Protein AF-A0A7S1L7Z6-F1 (afdb_monomer_lite)

InterPro domains:
  IPR026906 BspA-type LRR region [PF13306] (2-102)
  IPR032675 Leucine-rich repeat domain superfamily [G3DSA:3.80.10.10] (1-103)

Sequence (103 aa):
ELETVVFPPGLAVLGGGVLSWCPALGAVDLGPCVYLRTIGDAAFSNCAELETVVFPPGLAVLGGGVLSWCPALGAVDLGPCVYLRTIGDAAFSNCAELETVVF

Organism: Neobodo designis (NCBI:txid312471)

Secondary structure (DSSP, 8-state):
--------TT--EEPTTTTTT-TT--EEE-TT-TT--EE-TTTTTT-TT--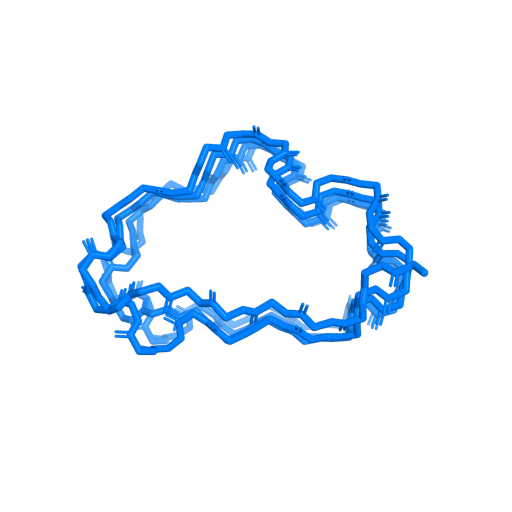EEE--TT--EEPTTTTTT-TT--EEE-TT-TT--EE-TTTTTT-TT--EEE-

Structure (mmCIF, N/CA/C/O backbone):
data_AF-A0A7S1L7Z6-F1
#
_entry.id   AF-A0A7S1L7Z6-F1
#
loop_
_atom_site.group_PDB
_atom_site.id
_atom_site.type_symbol
_atom_site.label_atom_id
_atom_site.label_alt_id
_atom_site.label_comp_id
_atom_site.label_asym_id
_atom_site.label_entity_id
_atom_site.label_seq_id
_atom_site.pdbx_PDB_ins_code
_atom_site.Cartn_x
_atom_site.Cartn_y
_atom_site.Cartn_z
_atom_site.occupancy
_atom_site.B_iso_or_equiv
_atom_site.auth_seq_id
_atom_site.auth_comp_id
_atom_site.auth_asym_id
_atom_site.auth_atom_id
_atom_site.pdbx_PDB_model_num
ATOM 1 N N . GLU A 1 1 ? -0.788 13.978 -16.071 1.00 76.69 1 GLU A N 1
ATOM 2 C CA . GLU A 1 1 ? -0.691 12.640 -15.451 1.00 76.69 1 GLU A CA 1
ATOM 3 C C . GLU A 1 1 ? -1.570 12.639 -14.202 1.00 76.69 1 GLU A C 1
ATOM 5 O O . GLU A 1 1 ? -2.046 13.711 -13.840 1.00 76.69 1 GLU A O 1
ATOM 10 N N . LEU A 1 2 ? -1.906 11.483 -13.622 1.00 91.19 2 LEU A N 1
ATOM 11 C CA . LEU A 1 2 ? -2.742 11.447 -12.416 1.00 91.19 2 LEU A CA 1
ATOM 12 C C . LEU A 1 2 ? -1.857 11.650 -11.183 1.00 91.19 2 LEU A C 1
ATOM 14 O O . LEU A 1 2 ? -1.052 10.781 -10.874 1.00 91.19 2 LEU A O 1
ATOM 18 N N . GLU A 1 3 ? -2.017 12.783 -10.503 1.00 92.81 3 GLU A N 1
ATOM 19 C CA . GLU A 1 3 ? -1.203 13.148 -9.330 1.00 92.81 3 GLU A CA 1
ATOM 20 C C . GLU A 1 3 ? -1.885 12.802 -8.003 1.00 92.81 3 GLU A C 1
ATOM 22 O O . GLU A 1 3 ? -1.226 12.480 -7.018 1.00 92.81 3 GLU A O 1
ATOM 27 N N . THR A 1 4 ? -3.218 12.877 -7.968 1.00 90.31 4 THR A N 1
ATOM 28 C CA . THR A 1 4 ? -4.024 12.631 -6.768 1.00 90.31 4 THR A CA 1
ATOM 29 C C . THR A 1 4 ? -5.298 11.873 -7.116 1.00 90.31 4 THR A C 1
ATOM 31 O O . THR A 1 4 ? -5.819 11.962 -8.230 1.00 90.31 4 THR A O 1
ATOM 34 N N . VAL A 1 5 ? -5.819 11.129 -6.144 1.00 94.19 5 VAL A N 1
ATOM 35 C CA . VAL A 1 5 ? -7.072 10.381 -6.255 1.00 94.19 5 VAL A CA 1
ATOM 36 C C . VAL A 1 5 ? -7.866 10.534 -4.963 1.00 94.19 5 VAL A C 1
ATOM 38 O O . VAL A 1 5 ? -7.300 10.546 -3.873 1.00 94.19 5 VAL A O 1
ATOM 41 N N . VAL A 1 6 ? -9.188 10.655 -5.086 1.00 94.12 6 VAL A N 1
ATOM 42 C CA . VAL A 1 6 ? -10.104 10.714 -3.942 1.00 94.12 6 VAL A CA 1
ATOM 43 C C . VAL A 1 6 ? -11.119 9.594 -4.079 1.00 94.12 6 VAL A C 1
ATOM 45 O O . VAL A 1 6 ? -11.785 9.466 -5.108 1.00 94.12 6 VAL A O 1
ATOM 48 N N . PHE A 1 7 ? -11.251 8.795 -3.026 1.00 94.56 7 PHE A N 1
ATOM 49 C CA . PHE A 1 7 ? -12.179 7.675 -2.984 1.00 94.56 7 PHE A CA 1
ATOM 50 C C . PHE A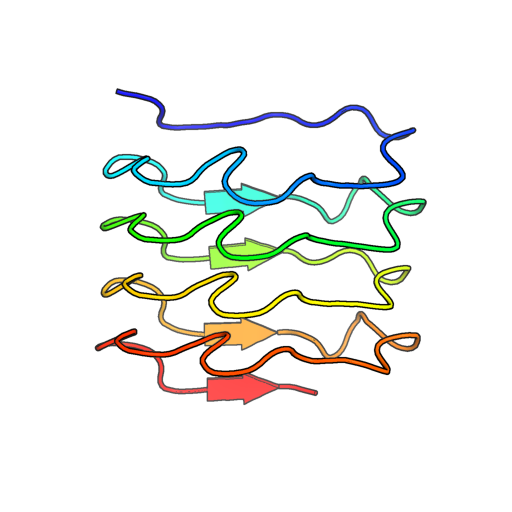 1 7 ? -13.438 8.013 -2.180 1.00 94.56 7 PHE A C 1
ATOM 52 O O . PHE A 1 7 ? -13.369 8.741 -1.187 1.00 94.56 7 PHE A O 1
ATOM 59 N N . PRO A 1 8 ? -14.609 7.485 -2.574 1.00 93.94 8 PRO A N 1
ATOM 60 C CA . PRO A 1 8 ? -15.823 7.661 -1.795 1.00 93.94 8 PRO A CA 1
ATOM 61 C C . PRO A 1 8 ? -15.751 6.846 -0.490 1.00 93.94 8 PRO A C 1
ATOM 63 O O . PRO A 1 8 ? -15.292 5.705 -0.507 1.00 93.94 8 PRO A O 1
ATOM 66 N N . PRO A 1 9 ? -16.294 7.349 0.634 1.00 87.69 9 PRO A N 1
ATOM 67 C CA . PRO A 1 9 ? -16.198 6.672 1.935 1.00 87.69 9 PRO A CA 1
ATOM 68 C C . PRO A 1 9 ? -16.899 5.303 1.971 1.00 87.69 9 PRO A C 1
ATOM 70 O O . PRO A 1 9 ? -16.556 4.448 2.781 1.00 87.69 9 PRO A O 1
ATOM 73 N N . GLY A 1 10 ? -17.878 5.080 1.086 1.00 91.88 10 GLY A N 1
ATOM 74 C CA . GLY A 1 10 ? -18.592 3.807 0.938 1.00 91.88 10 GLY A CA 1
ATOM 75 C C . GLY A 1 10 ? -17.865 2.754 0.095 1.00 91.88 10 GLY A C 1
ATOM 76 O O . GLY A 1 10 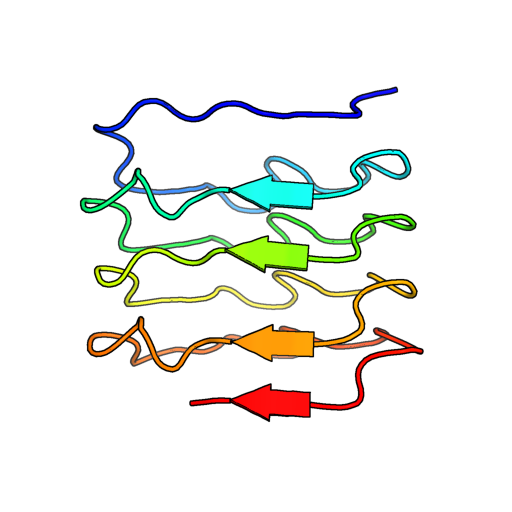? -18.461 1.727 -0.224 1.00 91.88 10 GLY A O 1
ATOM 77 N N . LEU A 1 11 ? -16.619 3.002 -0.318 1.00 95.88 11 LEU A N 1
ATOM 78 C CA . LEU A 1 11 ? -15.852 2.070 -1.135 1.00 95.88 11 LEU A CA 1
ATOM 79 C C . LEU A 1 11 ? -15.551 0.776 -0.364 1.00 95.88 11 LEU A C 1
ATOM 81 O O . LEU A 1 11 ? -14.933 0.807 0.697 1.00 95.88 11 LEU A O 1
ATOM 85 N N . ALA A 1 12 ? -15.970 -0.364 -0.918 1.00 95.69 12 ALA A N 1
ATOM 86 C CA . ALA A 1 12 ? -15.776 -1.681 -0.302 1.00 95.69 12 ALA A CA 1
ATOM 87 C C . ALA A 1 12 ? -14.640 -2.498 -0.939 1.00 95.69 12 ALA A C 1
ATOM 89 O O . ALA A 1 12 ? -14.010 -3.319 -0.267 1.00 95.69 12 ALA A O 1
ATOM 90 N N . VAL A 1 13 ? -14.373 -2.278 -2.229 1.00 97.56 13 VAL A N 1
ATOM 91 C CA . VAL A 1 13 ? -13.380 -3.020 -3.015 1.00 97.56 13 VAL A CA 1
ATOM 92 C C . VAL A 1 13 ? -12.668 -2.067 -3.966 1.00 97.56 13 VAL A C 1
ATOM 94 O O . VAL A 1 13 ? -13.323 -1.310 -4.682 1.00 97.56 13 VAL A O 1
ATOM 97 N N . LEU A 1 14 ? -11.340 -2.156 -4.012 1.00 97.44 14 LEU A N 1
ATOM 98 C CA . LEU A 1 14 ? -10.528 -1.646 -5.112 1.00 97.44 14 LEU A CA 1
ATOM 99 C C . LEU A 1 14 ? -10.181 -2.804 -6.039 1.00 97.44 14 LEU A C 1
ATOM 101 O O . LEU A 1 14 ? -9.593 -3.793 -5.607 1.00 97.44 14 LEU A O 1
ATOM 105 N N . GLY A 1 15 ? -10.583 -2.696 -7.304 1.00 97.44 15 GLY A N 1
ATOM 106 C CA . GLY A 1 15 ? -10.283 -3.706 -8.316 1.00 97.44 15 GLY A CA 1
ATOM 107 C C . GLY A 1 15 ? -8.790 -3.787 -8.633 1.00 97.44 15 GLY A C 1
ATOM 108 O O . GLY A 1 15 ? -8.034 -2.848 -8.379 1.00 97.44 15 GLY A O 1
ATOM 109 N N . GLY A 1 16 ? -8.373 -4.914 -9.213 1.00 97.62 16 GLY A N 1
ATOM 110 C CA . GLY A 1 16 ? -6.998 -5.076 -9.669 1.00 97.62 16 GLY A CA 1
ATOM 111 C C . GLY A 1 16 ? -6.643 -4.082 -10.780 1.00 97.62 16 GLY A C 1
ATOM 112 O O . GLY A 1 16 ? -7.477 -3.773 -11.631 1.00 97.62 16 GLY A O 1
ATOM 113 N N . GLY A 1 17 ? -5.422 -3.552 -10.745 1.00 95.88 17 GLY A N 1
ATOM 114 C CA . GLY A 1 17 ? -4.880 -2.630 -11.745 1.00 95.88 17 GLY A CA 1
ATOM 115 C C . GLY A 1 17 ? -5.525 -1.240 -11.824 1.00 95.88 17 GLY A C 1
ATOM 116 O O . GLY A 1 17 ? -5.172 -0.483 -12.724 1.00 95.88 17 GLY A O 1
ATOM 117 N N . VAL A 1 18 ? -6.448 -0.881 -10.921 1.00 96.56 18 VAL A N 1
ATOM 118 C CA . VAL A 1 18 ? -7.266 0.350 -11.017 1.00 96.56 18 VAL A CA 1
ATOM 119 C C . VAL A 1 18 ? -6.451 1.645 -11.119 1.00 96.56 18 VAL A C 1
ATOM 121 O O . VAL A 1 18 ? -6.864 2.571 -11.811 1.00 96.56 18 VAL A O 1
ATOM 124 N N . LEU A 1 19 ? -5.296 1.695 -10.458 1.00 96.56 19 LEU A N 1
ATOM 125 C CA . LEU A 1 19 ? -4.325 2.789 -10.501 1.00 96.56 19 LEU A CA 1
ATOM 126 C C . LEU A 1 19 ? -2.938 2.265 -10.884 1.00 96.56 19 LEU A C 1
ATOM 128 O O . LEU A 1 19 ? -1.923 2.845 -10.514 1.00 96.56 19 LEU A O 1
ATOM 132 N N . SER A 1 20 ? -2.887 1.158 -11.628 1.00 96.56 20 SER A N 1
ATOM 133 C CA . SER A 1 20 ? -1.625 0.705 -12.203 1.00 96.56 20 SER A CA 1
ATOM 134 C C . SER A 1 20 ? -1.116 1.720 -13.226 1.00 96.56 20 SER A C 1
ATOM 136 O O . SER A 1 20 ? -1.912 2.368 -13.909 1.00 96.56 20 SER A O 1
ATOM 138 N N . TRP A 1 21 ? 0.205 1.850 -13.344 1.00 97.00 21 TRP A N 1
ATOM 139 C CA . TRP A 1 21 ? 0.859 2.745 -14.304 1.00 97.00 21 TRP A CA 1
ATOM 140 C C . TRP A 1 21 ? 0.471 4.220 -14.141 1.00 97.00 21 TRP A C 1
ATOM 142 O O . TRP A 1 21 ? 0.294 4.941 -15.125 1.00 97.00 21 TRP A O 1
ATOM 152 N N . CYS A 1 22 ? 0.354 4.684 -12.896 1.00 97.31 22 CYS A N 1
ATOM 153 C CA . CYS A 1 22 ? 0.184 6.100 -12.574 1.00 97.31 22 CYS A CA 1
ATOM 154 C C . CYS A 1 22 ? 1.524 6.682 -12.083 1.00 97.31 22 CYS A C 1
ATOM 156 O O . CYS A 1 22 ? 1.723 6.795 -10.875 1.00 97.31 22 CYS A O 1
ATOM 158 N N . PRO A 1 23 ? 2.467 7.036 -12.981 1.00 96.06 23 PRO A N 1
ATOM 159 C CA . PRO A 1 23 ? 3.833 7.375 -12.584 1.00 96.06 23 PRO A CA 1
ATOM 160 C C . PRO A 1 23 ? 3.908 8.626 -11.708 1.00 96.06 23 PRO A C 1
ATOM 162 O O . PRO A 1 23 ? 4.729 8.647 -10.809 1.00 96.06 23 PRO A O 1
ATOM 165 N N . ALA A 1 24 ? 3.026 9.609 -11.919 1.00 97.38 24 ALA A N 1
ATOM 166 C CA . ALA A 1 24 ? 2.995 10.864 -11.163 1.00 97.38 24 ALA A CA 1
ATOM 167 C C . ALA A 1 24 ? 2.194 10.802 -9.844 1.00 97.38 24 ALA A C 1
ATOM 169 O O . ALA A 1 24 ? 2.038 11.824 -9.178 1.00 97.38 24 ALA A O 1
ATOM 170 N N . LEU A 1 25 ? 1.630 9.644 -9.480 1.00 97.38 25 LEU A N 1
ATOM 171 C CA . LEU A 1 25 ? 0.813 9.509 -8.274 1.00 97.38 25 LEU A CA 1
ATOM 172 C C . LEU A 1 25 ? 1.718 9.468 -7.039 1.00 97.38 25 LEU A C 1
ATOM 174 O O . LEU A 1 25 ? 2.338 8.443 -6.779 1.00 97.38 25 LEU A O 1
ATOM 178 N N . GLY A 1 26 ? 1.764 10.566 -6.281 1.00 96.06 26 GLY A N 1
ATOM 179 C CA . GLY A 1 26 ? 2.685 10.717 -5.147 1.00 96.06 26 GLY A CA 1
ATOM 180 C C . GLY A 1 26 ? 2.216 10.071 -3.840 1.00 96.06 26 GLY A C 1
ATOM 181 O O . GLY A 1 26 ? 3.007 9.537 -3.065 1.00 96.06 26 GLY A O 1
ATOM 182 N N . ALA A 1 27 ? 0.909 10.106 -3.580 1.00 96.44 27 ALA A N 1
ATOM 183 C CA . ALA A 1 27 ? 0.331 9.591 -2.345 1.00 96.44 27 ALA A CA 1
ATOM 184 C C . ALA A 1 27 ? -1.095 9.081 -2.557 1.00 96.44 27 ALA A C 1
ATOM 186 O O . ALA A 1 27 ? -1.845 9.584 -3.399 1.00 96.44 27 ALA A O 1
ATOM 187 N N . VAL A 1 28 ? -1.485 8.102 -1.742 1.00 97.06 28 VAL A N 1
ATOM 188 C CA . VAL A 1 28 ? -2.840 7.547 -1.723 1.00 97.06 28 VAL A CA 1
ATOM 189 C C . VAL A 1 28 ? -3.365 7.504 -0.292 1.00 97.06 28 VAL A C 1
ATOM 191 O O . VAL A 1 28 ? -2.788 6.842 0.568 1.00 97.06 28 VAL A O 1
ATOM 194 N N . ASP A 1 29 ? -4.505 8.153 -0.053 1.00 96.44 29 ASP A N 1
ATOM 195 C CA . ASP A 1 29 ? -5.211 8.082 1.228 1.00 96.44 29 ASP A CA 1
ATOM 196 C C . ASP A 1 29 ? -6.473 7.212 1.120 1.00 96.44 29 ASP A C 1
ATOM 198 O O . ASP A 1 29 ? -7.477 7.596 0.514 1.00 96.44 29 ASP A O 1
ATOM 202 N N . LEU A 1 30 ? -6.420 6.018 1.716 1.00 96.56 30 LEU A N 1
ATOM 203 C CA . LEU A 1 30 ? -7.564 5.119 1.885 1.00 96.56 30 LEU A CA 1
ATOM 204 C C . LEU A 1 30 ? -8.085 5.113 3.324 1.00 96.56 30 LEU A C 1
ATOM 206 O O . LEU A 1 30 ? -9.055 4.405 3.592 1.00 96.56 30 LEU A O 1
ATOM 210 N N . GLY A 1 31 ? -7.508 5.893 4.242 1.00 95.31 31 GLY A N 1
ATOM 211 C CA . GLY A 1 31 ? -7.911 5.959 5.649 1.00 95.31 31 GLY A CA 1
ATOM 212 C C . GLY A 1 31 ? -9.417 6.198 5.857 1.00 95.31 31 GLY A C 1
ATOM 213 O O . GLY A 1 31 ? -10.031 5.485 6.657 1.00 95.31 31 GLY A O 1
ATOM 214 N N . PRO A 1 32 ? -10.064 7.111 5.100 1.00 94.69 32 PRO A N 1
ATOM 215 C CA . PRO A 1 32 ? -11.512 7.330 5.171 1.00 94.69 32 PRO A CA 1
ATOM 216 C C . PRO A 1 32 ? -12.376 6.154 4.681 1.00 94.69 32 PRO A C 1
ATOM 218 O O . PRO A 1 32 ? -13.568 6.093 4.990 1.00 94.69 32 PRO A O 1
ATOM 221 N N . CYS A 1 33 ? -11.812 5.208 3.924 1.00 95.44 33 CYS A N 1
ATOM 222 C CA . CYS A 1 33 ? -12.531 4.074 3.337 1.00 95.44 33 CYS A CA 1
ATOM 223 C C . CYS A 1 33 ? -12.683 2.925 4.347 1.00 95.44 33 CYS A C 1
ATOM 225 O O . CYS A 1 33 ? -12.216 1.808 4.130 1.00 95.44 33 CYS A O 1
ATOM 227 N N . VAL A 1 34 ? -13.363 3.171 5.469 1.00 94.38 34 VAL A N 1
ATOM 228 C CA . VAL A 1 34 ? -13.494 2.207 6.584 1.00 94.38 34 VAL A CA 1
ATOM 229 C C . VAL A 1 34 ? -14.195 0.890 6.205 1.00 94.38 34 VAL A C 1
ATOM 231 O O . VAL A 1 34 ? -14.058 -0.123 6.900 1.00 94.38 34 VAL A O 1
ATOM 234 N N . TYR A 1 35 ? -14.934 0.876 5.092 1.00 95.56 35 TYR A N 1
ATOM 235 C CA . TYR A 1 35 ? -15.598 -0.311 4.542 1.00 95.56 35 TYR A CA 1
ATOM 236 C C . TYR A 1 35 ? -14.751 -1.080 3.522 1.00 95.56 35 TYR A C 1
ATOM 238 O O . TYR A 1 35 ? -15.151 -2.175 3.130 1.00 95.56 35 TYR A O 1
ATOM 246 N N . LEU A 1 36 ? -13.584 -0.564 3.128 1.00 97.62 36 LEU A N 1
ATOM 247 C CA . LEU A 1 36 ? -12.691 -1.237 2.192 1.00 97.62 36 LEU A CA 1
ATOM 248 C C . LEU A 1 36 ? -12.181 -2.534 2.826 1.00 97.62 36 LEU A C 1
ATOM 250 O O . LEU A 1 36 ? -11.659 -2.535 3.943 1.00 97.62 36 LEU A O 1
ATOM 254 N N . ARG A 1 37 ? -12.382 -3.655 2.133 1.00 98.12 37 ARG A N 1
ATOM 255 C CA . ARG A 1 37 ? -11.947 -4.991 2.579 1.00 98.12 37 ARG A CA 1
ATOM 256 C C . ARG A 1 37 ? -10.865 -5.577 1.695 1.00 98.12 37 ARG A C 1
ATOM 258 O O . ARG A 1 37 ? -10.032 -6.337 2.186 1.00 98.12 37 ARG A O 1
ATOM 265 N N . THR A 1 38 ? -10.865 -5.211 0.421 1.00 98.38 38 THR A N 1
ATOM 266 C CA . THR A 1 38 ? -10.012 -5.838 -0.581 1.00 98.38 38 THR A CA 1
ATOM 267 C C . THR A 1 38 ? -9.422 -4.787 -1.497 1.00 98.38 38 THR A C 1
ATOM 269 O O . THR A 1 38 ? -10.149 -3.961 -2.053 1.00 98.38 38 THR A O 1
ATOM 272 N N . ILE A 1 39 ? -8.110 -4.870 -1.675 1.00 98.50 39 ILE A N 1
ATOM 273 C CA . ILE A 1 39 ? -7.379 -4.191 -2.737 1.00 98.50 39 ILE A CA 1
ATOM 274 C C . ILE A 1 39 ? -6.868 -5.284 -3.667 1.00 98.50 39 ILE A C 1
AT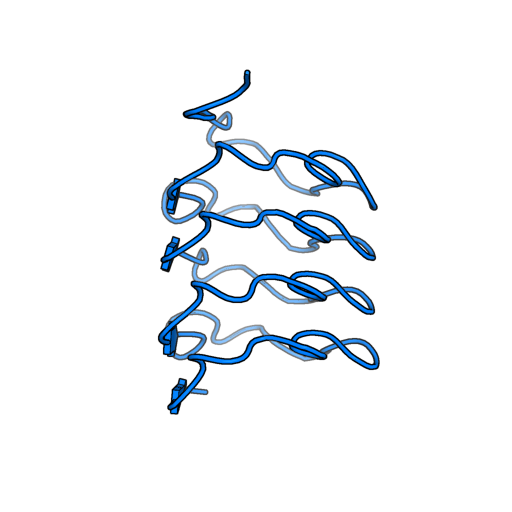OM 276 O O . ILE A 1 39 ? -6.146 -6.175 -3.228 1.00 98.50 39 ILE A O 1
ATOM 280 N N . GLY A 1 40 ? -7.312 -5.258 -4.919 1.00 98.56 40 GLY A N 1
ATOM 281 C CA . GLY A 1 40 ? -7.004 -6.282 -5.907 1.00 98.56 40 GLY A CA 1
ATOM 282 C C . GLY A 1 40 ? -5.564 -6.237 -6.409 1.00 98.56 40 GLY A C 1
ATOM 283 O O . GLY A 1 40 ? -4.787 -5.332 -6.100 1.00 98.56 40 GLY A O 1
ATOM 284 N N . ASP A 1 41 ? -5.229 -7.236 -7.217 1.00 98.69 41 ASP A N 1
ATOM 285 C CA . ASP A 1 41 ? -3.880 -7.429 -7.743 1.00 98.69 41 ASP A CA 1
ATOM 286 C C . ASP A 1 41 ? -3.389 -6.209 -8.527 1.00 98.69 41 ASP A C 1
ATOM 288 O O . ASP A 1 41 ? -4.128 -5.618 -9.315 1.00 98.69 41 ASP A O 1
ATOM 292 N N . ALA A 1 42 ? -2.131 -5.828 -8.320 1.00 98.44 42 ALA A N 1
ATOM 293 C CA . ALA A 1 42 ? -1.473 -4.724 -9.013 1.00 98.44 42 ALA A CA 1
ATOM 294 C C . ALA A 1 42 ? -2.208 -3.368 -8.941 1.00 98.44 42 ALA A C 1
ATOM 296 O O . ALA A 1 42 ? -1.977 -2.513 -9.794 1.00 98.44 42 ALA A O 1
ATOM 297 N N . ALA A 1 43 ? -3.087 -3.146 -7.950 1.00 98.38 43 ALA A N 1
ATOM 298 C CA . ALA A 1 43 ? -3.922 -1.942 -7.874 1.00 98.38 43 ALA A CA 1
ATOM 299 C C . ALA A 1 43 ? -3.134 -0.625 -7.949 1.00 98.38 43 ALA A C 1
ATOM 301 O O . ALA A 1 43 ? -3.640 0.315 -8.550 1.00 98.38 43 ALA A O 1
ATOM 302 N N . PHE A 1 44 ? -1.916 -0.582 -7.404 1.00 98.19 44 PHE A N 1
ATOM 303 C CA . PHE A 1 44 ? -1.001 0.563 -7.432 1.00 98.19 44 PHE A CA 1
ATOM 304 C C . PHE A 1 44 ? 0.358 0.190 -8.041 1.00 98.19 44 PHE A C 1
ATOM 306 O O . PHE A 1 44 ? 1.382 0.754 -7.675 1.00 98.19 44 PHE A O 1
ATOM 313 N N . SER A 1 45 ? 0.396 -0.811 -8.924 1.00 98.31 45 SER A N 1
ATOM 314 C CA . SER A 1 45 ? 1.653 -1.251 -9.530 1.00 98.31 45 SER A CA 1
ATOM 315 C C . SER A 1 45 ? 2.217 -0.195 -10.485 1.00 98.31 45 SER A C 1
ATOM 317 O O . SER A 1 45 ? 1.457 0.428 -11.226 1.00 98.31 45 SER A O 1
ATOM 319 N N . ASN A 1 46 ? 3.544 -0.062 -10.553 1.00 98.25 46 ASN A N 1
ATOM 320 C CA . ASN A 1 46 ? 4.241 0.875 -11.447 1.00 98.25 46 ASN A CA 1
ATOM 321 C C . ASN A 1 46 ? 3.877 2.356 -11.195 1.00 98.25 46 ASN A C 1
ATOM 323 O O . ASN A 1 46 ? 3.815 3.157 -12.131 1.00 98.25 46 ASN A O 1
ATOM 327 N N . CYS A 1 47 ? 3.640 2.733 -9.937 1.00 98.06 47 CYS A N 1
ATOM 328 C CA . CYS A 1 47 ? 3.512 4.132 -9.530 1.00 98.06 47 C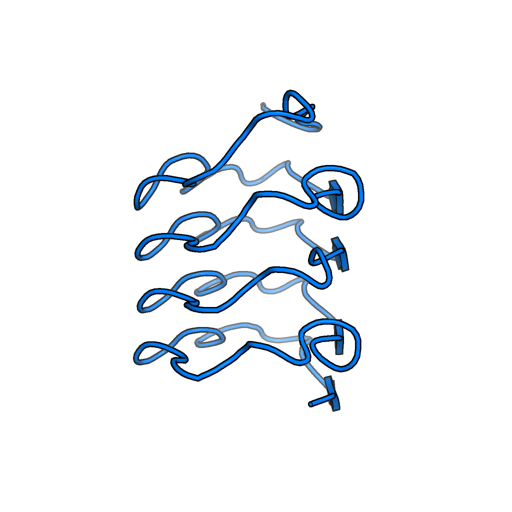YS A CA 1
ATOM 329 C C . CYS A 1 47 ? 4.883 4.652 -9.077 1.00 98.06 47 CYS A C 1
ATOM 331 O O . CYS A 1 47 ? 5.275 4.471 -7.926 1.00 98.06 47 CYS A O 1
ATOM 333 N N . ALA A 1 48 ? 5.631 5.240 -10.016 1.00 97.69 48 ALA A N 1
ATOM 334 C CA . ALA A 1 48 ? 7.035 5.613 -9.835 1.00 97.69 48 ALA A CA 1
ATOM 335 C C . ALA A 1 48 ? 7.270 6.561 -8.649 1.00 97.69 48 ALA A C 1
ATOM 337 O O . ALA A 1 48 ? 8.174 6.318 -7.852 1.00 97.69 48 ALA A O 1
ATOM 338 N N . GLU A 1 49 ? 6.419 7.577 -8.518 1.00 97.94 49 GLU A N 1
ATOM 339 C CA . GLU A 1 49 ? 6.515 8.616 -7.489 1.00 97.94 49 GLU A CA 1
ATOM 340 C C . GLU A 1 49 ? 5.723 8.283 -6.211 1.00 97.94 49 GLU A C 1
ATOM 342 O O . GLU A 1 49 ? 5.624 9.124 -5.326 1.00 97.94 49 GLU A O 1
ATOM 347 N N . LEU A 1 50 ? 5.129 7.087 -6.087 1.00 98.25 50 LEU A N 1
ATOM 348 C CA . LEU A 1 50 ? 4.288 6.759 -4.931 1.00 98.25 50 LEU A CA 1
ATOM 349 C C . LEU A 1 50 ? 5.137 6.562 -3.673 1.00 98.25 50 LEU A C 1
ATOM 351 O O . LEU A 1 50 ? 5.699 5.490 -3.457 1.00 98.25 50 LEU A O 1
ATOM 355 N N . GLU A 1 51 ? 5.171 7.583 -2.823 1.00 97.44 51 GLU A N 1
ATOM 356 C CA . GLU A 1 51 ? 5.951 7.605 -1.583 1.00 97.44 51 GLU A CA 1
ATOM 357 C C . GLU A 1 51 ? 5.197 6.985 -0.406 1.00 97.44 51 GLU A C 1
ATOM 359 O O . GLU A 1 51 ? 5.805 6.382 0.480 1.00 97.44 51 GLU A O 1
ATOM 364 N N . THR A 1 52 ? 3.870 7.163 -0.362 1.00 95.75 52 THR A N 1
ATOM 365 C CA . THR A 1 52 ? 3.054 6.787 0.801 1.00 95.75 52 THR A CA 1
ATOM 366 C C . THR A 1 52 ? 1.669 6.265 0.427 1.00 95.75 52 THR A C 1
ATOM 368 O O . THR A 1 52 ? 0.999 6.762 -0.483 1.00 95.75 52 THR A O 1
ATOM 371 N N . VAL A 1 53 ? 1.209 5.270 1.190 1.00 97.44 53 VAL A N 1
ATOM 372 C CA . VAL A 1 53 ? -0.165 4.758 1.140 1.00 97.44 53 VAL A CA 1
ATOM 373 C C . VAL A 1 53 ? -0.704 4.639 2.557 1.00 97.44 53 VAL A C 1
ATOM 375 O O . VAL A 1 53 ? -0.156 3.903 3.376 1.00 97.44 53 VAL A O 1
ATOM 378 N N . VAL A 1 54 ? -1.798 5.341 2.842 1.00 97.12 54 VAL A N 1
ATOM 379 C CA . VAL A 1 54 ? -2.514 5.229 4.117 1.00 97.12 54 VAL A CA 1
ATOM 380 C C . VAL A 1 54 ? -3.609 4.183 3.964 1.00 97.12 54 VAL A C 1
ATOM 382 O O . VAL A 1 54 ? -4.560 4.393 3.213 1.00 97.12 54 VAL A O 1
ATOM 385 N N . PHE A 1 55 ? -3.496 3.057 4.669 1.00 97.44 55 PHE A N 1
ATOM 386 C CA . PHE A 1 55 ? -4.480 1.973 4.611 1.00 97.44 55 PHE A CA 1
ATOM 387 C C . PHE A 1 55 ? -5.603 2.133 5.654 1.00 97.44 55 PHE A C 1
ATOM 389 O O . PHE A 1 55 ? -5.361 2.623 6.759 1.00 97.44 55 PHE A O 1
ATOM 396 N N . PRO A 1 56 ? -6.845 1.699 5.351 1.00 96.25 56 PRO A N 1
ATOM 397 C CA . PRO A 1 56 ? -7.941 1.753 6.306 1.00 96.25 56 PRO A CA 1
ATOM 398 C C . PRO A 1 56 ? -7.887 0.580 7.290 1.00 96.25 56 PRO A C 1
ATOM 400 O O . PRO A 1 56 ? -7.531 -0.538 6.909 1.00 96.25 56 PRO A O 1
ATOM 403 N N . PRO A 1 57 ? -8.395 0.757 8.522 1.00 95.56 57 PRO A N 1
ATOM 404 C CA . PRO A 1 57 ? -8.348 -0.287 9.544 1.00 95.56 57 PRO A CA 1
ATOM 405 C C . PRO A 1 57 ? -9.173 -1.532 9.198 1.00 95.56 57 PRO A C 1
ATOM 407 O O . PRO A 1 57 ? -8.958 -2.609 9.747 1.00 95.56 57 PRO A O 1
ATOM 410 N N . GLY A 1 58 ? -10.141 -1.386 8.290 1.00 95.25 58 GLY A N 1
ATOM 411 C CA . GLY A 1 58 ? -11.015 -2.461 7.837 1.00 95.25 58 GLY A CA 1
ATOM 412 C C . GLY A 1 58 ? -10.398 -3.405 6.802 1.00 95.25 58 GLY A C 1
ATOM 413 O O . GLY A 1 58 ? -11.041 -4.397 6.460 1.00 95.25 58 GLY A O 1
ATOM 414 N N . LEU A 1 59 ? -9.203 -3.112 6.285 1.00 98.25 59 LEU A N 1
ATOM 415 C CA . LEU A 1 59 ? -8.590 -3.877 5.204 1.00 98.25 59 LEU A CA 1
ATOM 416 C C . LEU A 1 59 ? -8.313 -5.329 5.623 1.00 98.25 59 LEU A C 1
ATOM 418 O O . LEU A 1 59 ? -7.760 -5.583 6.690 1.00 98.25 59 LEU A O 1
ATOM 422 N N . ALA A 1 60 ? -8.687 -6.282 4.765 1.00 98.31 60 ALA A N 1
ATOM 423 C CA . ALA A 1 60 ? -8.536 -7.715 5.021 1.00 98.31 60 ALA A CA 1
ATOM 424 C C . ALA A 1 60 ? -7.626 -8.426 4.007 1.00 98.31 60 ALA A C 1
ATOM 426 O O . ALA A 1 60 ? -6.983 -9.426 4.347 1.00 98.31 60 ALA A O 1
ATOM 427 N N . VAL A 1 61 ? -7.572 -7.921 2.771 1.00 98.62 61 VAL A N 1
ATOM 428 C CA . VAL A 1 61 ? -6.847 -8.535 1.653 1.00 98.62 61 VAL A CA 1
ATOM 429 C C . VAL A 1 61 ? -6.083 -7.480 0.857 1.00 98.62 61 VAL A C 1
ATOM 431 O O . VAL A 1 61 ? -6.687 -6.542 0.328 1.00 98.62 61 VAL A O 1
ATOM 434 N N . LEU A 1 62 ? -4.777 -7.699 0.721 1.00 98.31 62 LEU A N 1
ATOM 435 C CA . LEU A 1 62 ? -3.919 -7.097 -0.296 1.00 98.31 62 LEU A CA 1
ATOM 436 C C . LEU A 1 62 ? -3.654 -8.132 -1.393 1.00 98.31 62 LEU A C 1
ATOM 438 O O . LEU A 1 62 ? -3.164 -9.221 -1.101 1.00 98.31 62 LEU A O 1
ATOM 442 N N . GLY A 1 63 ? -3.990 -7.802 -2.637 1.00 98.56 63 GLY A N 1
ATOM 443 C CA . GLY A 1 63 ? -3.750 -8.645 -3.806 1.00 98.56 63 GLY A CA 1
ATOM 444 C C . GLY A 1 63 ? -2.268 -8.773 -4.167 1.00 98.56 63 GLY A C 1
ATOM 445 O O . GLY A 1 63 ? -1.400 -8.093 -3.613 1.00 98.56 63 GLY A O 1
ATOM 446 N N . GLY A 1 64 ? -1.974 -9.658 -5.114 1.00 98.69 64 GLY A N 1
ATOM 447 C CA . GLY A 1 64 ? -0.623 -9.878 -5.623 1.00 98.69 64 GLY A CA 1
ATOM 448 C C . GLY A 1 64 ? -0.078 -8.635 -6.324 1.00 98.69 64 GLY A C 1
ATOM 449 O O . GLY A 1 64 ? -0.790 -7.966 -7.070 1.00 98.69 64 GLY A O 1
ATOM 450 N N . GLY A 1 65 ? 1.182 -8.286 -6.073 1.00 98.44 65 GLY A N 1
ATOM 451 C CA . GLY A 1 65 ? 1.841 -7.155 -6.726 1.00 98.44 65 GLY A CA 1
ATOM 452 C C . GLY A 1 65 ? 1.209 -5.786 -6.457 1.00 98.44 65 GLY A C 1
ATOM 453 O O . GLY A 1 65 ? 1.452 -4.867 -7.237 1.00 98.44 65 GLY A O 1
ATOM 454 N N . VAL A 1 66 ? 0.388 -5.640 -5.410 1.00 98.38 66 VAL A N 1
ATOM 455 C CA . VAL A 1 66 ? -0.437 -4.445 -5.146 1.00 98.38 66 VAL A CA 1
ATOM 456 C C . VAL A 1 66 ? 0.338 -3.125 -5.181 1.00 98.38 66 VAL A C 1
ATOM 458 O O . VAL A 1 66 ? -0.175 -2.156 -5.729 1.00 98.38 66 VAL A O 1
ATOM 461 N N . LEU A 1 67 ? 1.567 -3.112 -4.663 1.00 98.25 67 LEU A N 1
ATOM 462 C CA . LEU A 1 67 ? 2.516 -1.995 -4.651 1.00 98.25 67 LEU A CA 1
ATOM 463 C C . LEU A 1 67 ? 3.820 -2.385 -5.361 1.00 98.25 67 LEU A C 1
ATOM 465 O O . LEU A 1 67 ? 4.896 -1.919 -5.011 1.00 98.25 67 LEU A O 1
ATOM 469 N N . SER A 1 68 ? 3.750 -3.298 -6.330 1.00 98.44 68 SER A N 1
ATOM 470 C CA . SER A 1 68 ? 4.938 -3.710 -7.076 1.00 98.44 68 SER A CA 1
ATOM 471 C C . SER A 1 68 ? 5.446 -2.587 -7.978 1.00 98.44 68 SER A C 1
ATOM 473 O O . SER A 1 68 ? 4.653 -1.896 -8.614 1.00 98.44 68 SER A O 1
ATOM 475 N N . TRP A 1 69 ? 6.767 -2.467 -8.110 1.00 98.38 69 TRP A N 1
ATOM 476 C CA . TRP A 1 69 ? 7.419 -1.463 -8.957 1.00 98.38 69 TRP A CA 1
ATOM 477 C C . TRP A 1 69 ? 7.109 -0.016 -8.541 1.00 98.38 69 TRP A C 1
ATOM 479 O O . TRP A 1 69 ? 6.944 0.852 -9.397 1.00 98.38 69 TRP A O 1
ATOM 489 N N . CYS A 1 70 ? 7.047 0.241 -7.233 1.00 98.44 70 CYS A N 1
ATOM 490 C CA . CYS A 1 70 ? 6.942 1.582 -6.653 1.00 98.44 70 CYS A CA 1
ATOM 491 C C . CYS A 1 70 ? 8.296 1.975 -6.032 1.00 98.44 70 CYS A C 1
ATOM 493 O O . CYS A 1 70 ? 8.497 1.775 -4.834 1.00 98.44 70 CYS A O 1
ATOM 495 N N . PRO A 1 71 ? 9.271 2.454 -6.829 1.00 98.38 71 PRO A N 1
ATOM 496 C CA . PRO A 1 71 ? 10.634 2.687 -6.366 1.00 98.38 71 PRO A CA 1
ATOM 497 C C . PRO A 1 71 ? 10.734 3.737 -5.256 1.00 98.38 71 PRO A C 1
ATOM 499 O O . PRO A 1 71 ? 11.574 3.549 -4.387 1.00 98.38 71 PRO A O 1
ATOM 502 N N . ALA A 1 72 ? 9.878 4.767 -5.251 1.00 98.38 72 ALA A N 1
ATOM 503 C CA . ALA A 1 72 ? 9.869 5.830 -4.240 1.00 98.38 72 ALA A CA 1
ATOM 504 C C . ALA A 1 72 ? 9.189 5.448 -2.907 1.00 98.38 72 ALA A C 1
ATOM 506 O O . ALA A 1 72 ? 9.221 6.226 -1.956 1.00 98.38 72 ALA A O 1
ATOM 507 N N . LEU A 1 73 ? 8.563 4.268 -2.815 1.00 98.31 73 LEU A N 1
ATOM 508 C CA . LEU A 1 73 ? 7.817 3.855 -1.625 1.00 98.31 73 LEU A CA 1
ATOM 509 C C . LEU A 1 73 ? 8.777 3.542 -0.470 1.00 98.31 73 LEU A C 1
ATOM 511 O O . LEU A 1 73 ? 9.385 2.475 -0.456 1.00 98.31 73 LEU A O 1
ATOM 515 N N . GLY A 1 74 ? 8.882 4.450 0.505 1.00 97.06 74 GLY A N 1
ATOM 516 C CA . GLY A 1 74 ? 9.857 4.346 1.600 1.00 97.06 74 GLY A CA 1
ATOM 517 C C . GLY A 1 74 ? 9.422 3.464 2.776 1.00 97.06 74 GLY A C 1
ATOM 518 O O . GLY A 1 74 ? 10.229 2.768 3.398 1.00 97.06 74 GLY A O 1
ATOM 519 N N . ALA A 1 75 ? 8.126 3.468 3.091 1.00 97.38 75 ALA A N 1
ATOM 520 C CA . ALA A 1 75 ? 7.571 2.705 4.204 1.00 97.38 75 ALA A CA 1
ATOM 521 C C . ALA A 1 75 ? 6.132 2.268 3.931 1.00 97.38 75 ALA A C 1
ATOM 523 O O . ALA A 1 75 ? 5.369 2.943 3.236 1.00 97.38 75 ALA A O 1
ATOM 524 N N . VAL A 1 76 ? 5.748 1.146 4.534 1.00 98.12 76 VAL A N 1
ATOM 525 C CA . VAL A 1 76 ? 4.377 0.633 4.523 1.00 98.12 76 VAL A CA 1
ATOM 526 C C . VAL A 1 76 ? 3.929 0.368 5.956 1.00 98.12 76 VAL A C 1
ATOM 528 O O . VAL A 1 76 ? 4.524 -0.451 6.655 1.00 98.12 76 VAL A O 1
ATOM 531 N N . ASP A 1 77 ? 2.855 1.032 6.382 1.00 97.62 77 ASP A N 1
ATOM 532 C CA . ASP A 1 77 ? 2.230 0.800 7.686 1.00 97.62 77 ASP A CA 1
ATOM 533 C C . ASP A 1 77 ? 0.908 0.036 7.532 1.00 97.62 77 ASP A C 1
ATOM 535 O O . ASP A 1 77 ? -0.102 0.577 7.072 1.00 97.62 77 ASP A O 1
ATOM 539 N N . LEU A 1 78 ? 0.920 -1.242 7.915 1.00 97.56 78 LEU A N 1
ATOM 540 C CA . LEU A 1 78 ? -0.260 -2.103 8.000 1.00 97.56 78 LEU A CA 1
ATOM 541 C C . LEU A 1 78 ? -0.734 -2.299 9.445 1.00 97.56 78 LEU A C 1
ATOM 543 O O . LEU A 1 78 ? -1.742 -2.975 9.637 1.00 97.56 78 LEU A O 1
ATOM 547 N N . GLY A 1 79 ? -0.099 -1.671 10.441 1.00 96.69 79 GLY A N 1
ATOM 548 C CA . GLY A 1 79 ? -0.483 -1.769 11.853 1.00 96.69 79 GLY A CA 1
ATOM 549 C C . GLY A 1 79 ? -1.947 -1.394 12.142 1.00 96.69 79 GLY A C 1
ATOM 550 O O . GLY A 1 79 ? -2.599 -2.051 12.959 1.00 96.69 79 GLY A O 1
ATOM 551 N N . PRO A 1 80 ? -2.541 -0.398 11.451 1.00 94.00 80 PRO A N 1
ATOM 552 C CA . PRO A 1 80 ? -3.973 -0.123 11.565 1.00 94.00 80 PRO A CA 1
ATOM 553 C C . PRO A 1 80 ? -4.873 -1.251 11.032 1.00 94.00 80 PRO A C 1
ATOM 555 O O . PRO A 1 80 ? -6.029 -1.362 11.450 1.00 94.00 80 PRO A O 1
ATOM 558 N N . CYS A 1 81 ? -4.381 -2.093 10.117 1.00 96.56 81 CYS A N 1
ATOM 559 C CA . CYS A 1 81 ? -5.142 -3.115 9.394 1.00 96.56 81 CYS A CA 1
ATOM 560 C C . CYS A 1 81 ? -5.324 -4.397 10.221 1.00 96.56 81 CYS A C 1
ATOM 562 O O . CYS A 1 81 ? -4.936 -5.491 9.814 1.00 96.56 81 CYS A O 1
ATOM 564 N N . VAL A 1 82 ? -5.984 -4.299 11.375 1.00 94.75 82 VAL A N 1
ATOM 565 C CA . VAL A 1 82 ? -6.164 -5.417 12.328 1.00 94.75 82 VAL A CA 1
ATOM 566 C C . VAL A 1 82 ? -6.913 -6.636 11.754 1.00 94.75 82 VAL A C 1
ATOM 568 O O . VAL A 1 82 ? -6.855 -7.746 12.300 1.00 94.75 82 VAL A O 1
ATOM 571 N N . TYR A 1 83 ? -7.627 -6.459 10.638 1.00 96.62 83 TYR A N 1
ATOM 572 C CA . TYR A 1 83 ? -8.328 -7.526 9.920 1.00 96.62 83 TYR A CA 1
ATOM 573 C C . TYR A 1 83 ? -7.530 -8.121 8.760 1.00 96.62 83 TYR A C 1
ATOM 575 O O . TYR A 1 83 ? -8.038 -9.040 8.120 1.00 96.62 83 TYR A O 1
ATOM 583 N N . LEU A 1 84 ? -6.302 -7.666 8.499 1.00 98.00 84 LEU A N 1
ATOM 584 C CA . LEU A 1 84 ? -5.476 -8.181 7.416 1.00 98.00 84 LEU A CA 1
ATOM 585 C C . LEU A 1 84 ? -5.192 -9.671 7.643 1.00 98.00 84 LEU A C 1
ATOM 587 O O . LEU A 1 84 ? -4.748 -10.086 8.716 1.00 98.00 84 LEU A O 1
ATOM 591 N N . ARG A 1 85 ? -5.524 -10.496 6.648 1.00 97.62 85 ARG A N 1
ATOM 592 C CA . ARG A 1 85 ? -5.297 -11.954 6.666 1.00 97.62 85 ARG A CA 1
ATOM 593 C C . ARG A 1 85 ? -4.530 -12.443 5.448 1.00 97.62 85 ARG A C 1
ATOM 595 O O . ARG A 1 85 ? -3.983 -13.537 5.493 1.00 97.62 85 ARG A O 1
ATOM 602 N N . THR A 1 86 ? -4.535 -11.671 4.363 1.00 98.31 86 THR A N 1
ATOM 603 C CA . THR A 1 86 ? -3.929 -12.065 3.090 1.00 98.31 86 THR A CA 1
ATOM 604 C C . THR A 1 86 ? -3.096 -10.925 2.531 1.00 98.31 86 THR A C 1
ATOM 606 O O . THR A 1 86 ? -3.593 -9.806 2.394 1.00 98.31 86 THR A O 1
ATOM 609 N N . ILE A 1 87 ? -1.854 -11.244 2.179 1.00 98.38 87 ILE A N 1
ATOM 610 C CA . ILE A 1 87 ? -0.960 -10.402 1.390 1.00 98.38 87 ILE A CA 1
ATOM 611 C C . ILE A 1 87 ? -0.527 -11.252 0.208 1.00 98.38 87 ILE A C 1
ATOM 613 O O . ILE A 1 87 ? 0.048 -12.322 0.399 1.00 98.38 87 ILE A O 1
ATOM 617 N N . GLY A 1 88 ? -0.884 -10.816 -0.993 1.00 98.31 88 GLY A N 1
ATOM 618 C CA . GLY A 1 88 ? -0.596 -11.545 -2.213 1.00 98.31 88 GLY A CA 1
ATOM 619 C C . GLY A 1 88 ? 0.887 -11.529 -2.566 1.00 98.31 88 GLY A C 1
ATOM 620 O O . GLY A 1 88 ? 1.661 -10.678 -2.117 1.00 98.31 88 GLY A O 1
ATOM 621 N N . ASP A 1 89 ? 1.269 -12.477 -3.414 1.00 98.50 89 ASP A N 1
ATOM 622 C CA . ASP A 1 89 ? 2.644 -12.634 -3.874 1.00 98.50 89 ASP A CA 1
ATOM 623 C C . ASP A 1 89 ? 3.189 -11.328 -4.458 1.00 98.50 89 ASP A C 1
ATOM 625 O O . ASP A 1 89 ? 2.488 -10.597 -5.159 1.00 98.50 89 ASP A O 1
ATOM 629 N N . ALA A 1 90 ? 4.459 -11.032 -4.178 1.00 98.06 90 ALA A N 1
ATOM 630 C CA . ALA A 1 90 ? 5.151 -9.859 -4.711 1.00 98.06 90 ALA A CA 1
ATOM 631 C C . ALA A 1 90 ? 4.488 -8.500 -4.381 1.00 98.06 90 ALA A C 1
ATOM 633 O O . ALA A 1 90 ? 4.780 -7.515 -5.058 1.00 98.06 90 ALA A O 1
ATOM 634 N N . ALA A 1 91 ? 3.645 -8.412 -3.339 1.00 98.00 91 ALA A N 1
ATOM 635 C CA . ALA A 1 91 ? 2.934 -7.188 -2.944 1.00 98.00 91 ALA A CA 1
ATOM 636 C C . ALA A 1 91 ? 3.815 -5.926 -2.905 1.00 98.00 91 ALA A C 1
ATOM 638 O O . ALA A 1 91 ? 3.335 -4.864 -3.282 1.00 98.00 91 ALA A O 1
ATOM 639 N N . PHE A 1 92 ? 5.090 -6.064 -2.527 1.00 97.75 92 PHE A N 1
ATOM 640 C CA . PHE A 1 92 ? 6.078 -4.981 -2.424 1.00 97.75 92 PHE A CA 1
ATOM 641 C C . PHE A 1 92 ? 7.338 -5.233 -3.275 1.00 97.75 92 PHE A C 1
ATOM 643 O O . PHE A 1 92 ? 8.437 -4.802 -2.934 1.00 97.75 92 PHE A O 1
ATOM 650 N N . SER A 1 93 ? 7.237 -6.025 -4.348 1.00 98.25 93 SER A N 1
ATOM 651 C CA . SER A 1 93 ? 8.408 -6.332 -5.181 1.00 98.25 93 SER A CA 1
ATOM 652 C C . SER A 1 93 ? 8.897 -5.095 -5.929 1.00 98.25 93 SER A C 1
ATOM 654 O O . SER A 1 93 ? 8.077 -4.379 -6.498 1.00 98.25 93 SER A O 1
ATOM 656 N N . ASN A 1 94 ? 10.214 -4.924 -6.056 1.00 98.12 94 ASN A N 1
ATOM 657 C CA . ASN A 1 94 ? 10.825 -3.804 -6.786 1.00 98.12 94 ASN A CA 1
ATOM 658 C C . ASN A 1 94 ? 10.475 -2.414 -6.209 1.00 98.12 94 ASN A C 1
ATOM 660 O O . ASN A 1 94 ? 10.412 -1.440 -6.956 1.00 98.12 94 ASN A O 1
ATOM 664 N N . CYS A 1 95 ? 10.272 -2.320 -4.893 1.00 98.00 95 CYS A N 1
ATOM 665 C CA . CYS A 1 95 ? 10.259 -1.048 -4.168 1.00 98.00 95 CYS A CA 1
ATOM 666 C C . CYS A 1 95 ? 11.673 -0.770 -3.649 1.00 98.00 95 CYS A C 1
ATOM 668 O O . CYS A 1 95 ? 12.094 -1.370 -2.663 1.00 98.00 95 CYS A O 1
ATOM 670 N N . ALA A 1 96 ? 12.435 0.048 -4.375 1.00 98.00 96 ALA A N 1
ATOM 671 C CA . ALA A 1 96 ? 13.867 0.237 -4.139 1.00 98.00 96 ALA A CA 1
ATOM 672 C C . ALA A 1 96 ? 14.171 0.938 -2.806 1.00 98.00 96 ALA A C 1
ATOM 674 O O . ALA A 1 96 ? 15.103 0.531 -2.118 1.00 98.00 96 ALA A O 1
ATOM 675 N N . GLU A 1 97 ? 13.361 1.932 -2.438 1.00 98.19 97 GLU A N 1
ATOM 676 C CA . GLU A 1 97 ? 13.525 2.717 -1.208 1.00 98.19 97 GLU A CA 1
ATOM 677 C C . GLU A 1 97 ? 12.772 2.124 -0.003 1.00 98.19 97 GLU A C 1
ATOM 679 O O . GLU A 1 97 ? 12.775 2.715 1.073 1.00 98.19 97 GLU A O 1
ATOM 684 N N . LEU A 1 98 ? 12.116 0.962 -0.144 1.00 98.12 98 LEU A N 1
ATOM 685 C CA . LEU A 1 98 ? 11.298 0.399 0.933 1.00 98.12 98 LEU A CA 1
ATOM 686 C C . LEU A 1 98 ? 12.174 -0.159 2.058 1.00 98.12 98 LEU A C 1
ATOM 688 O O . LEU A 1 98 ? 12.682 -1.280 1.979 1.00 98.12 98 LEU A O 1
ATOM 692 N N . GLU A 1 99 ? 12.289 0.599 3.142 1.00 97.44 99 GLU A N 1
ATOM 693 C CA . GLU A 1 99 ? 13.099 0.226 4.303 1.00 97.44 99 GLU A CA 1
ATOM 694 C C . GLU A 1 99 ? 12.302 -0.564 5.342 1.00 97.44 99 GLU A C 1
ATOM 696 O O . GLU A 1 99 ? 12.847 -1.433 6.029 1.00 97.44 99 GLU A O 1
ATOM 701 N N . THR A 1 100 ? 11.009 -0.257 5.493 1.00 96.88 100 THR A N 1
ATOM 702 C CA . THR A 1 100 ? 10.197 -0.791 6.593 1.00 96.88 100 THR A CA 1
ATOM 703 C C . THR A 1 100 ? 8.787 -1.180 6.170 1.00 96.88 100 THR A C 1
ATOM 705 O O . THR A 1 100 ? 8.107 -0.479 5.420 1.00 96.88 100 THR A O 1
ATOM 708 N N . VAL A 1 101 ? 8.334 -2.312 6.713 1.00 97.38 101 VAL A N 1
ATOM 709 C CA . VAL A 1 101 ? 6.938 -2.752 6.667 1.00 97.38 101 VAL A CA 1
ATOM 710 C C . VAL A 1 101 ? 6.507 -3.084 8.091 1.00 97.38 101 VAL A C 1
ATOM 712 O O . VAL A 1 101 ? 7.082 -3.973 8.723 1.00 97.38 101 VAL A O 1
ATOM 715 N N . VAL A 1 102 ? 5.522 -2.351 8.603 1.00 96.81 102 VAL A N 1
ATOM 716 C CA . VAL A 1 102 ? 4.932 -2.564 9.932 1.00 96.81 102 VAL A CA 1
ATOM 717 C C . VAL A 1 102 ? 3.644 -3.363 9.775 1.00 96.81 102 VAL A C 1
ATOM 719 O O . VAL A 1 102 ? 2.865 -3.091 8.865 1.00 96.81 102 VAL A O 1
ATOM 722 N N . PHE A 1 103 ? 3.437 -4.345 10.654 1.00 93.38 103 PHE A N 1
ATOM 723 C CA . PHE A 1 103 ? 2.271 -5.231 10.690 1.00 93.38 103 PHE A CA 1
ATOM 724 C C . PHE A 1 103 ? 1.492 -5.065 11.990 1.00 93.38 103 PHE A C 1
ATOM 726 O O . PHE A 1 103 ? 2.145 -4.847 13.037 1.00 93.38 103 PHE A O 1
#

pLDDT: mean 96.69, std 2.76, range [76.69, 98.69]

Foldseek 3Di:
DDQADDDDLCDAEAEACCQAQQQNHQEEECQSNQNHAYYEHCSNAQNANHQYYHHHLNYAEAYACVHHQHQNHQEAECVSPPNHDYHYHNVPHNNNNHDYYHD

Radius of gyration: 12.04 Å; chains: 1; bounding box: 32×26×28 Å

=== Feature glossary ===
Key to the feature types in this record:

pLDDT. pLDDT is the predicted lDDT-Cα score: AlphaFold's confidence that the local environment of each residue (all inter-atomic distances within 15 Å) is correctly placed. It is a per-residue number between 0 and 100, with higher meaning more reliable.

Radius of gyration, Cα contacts, bounding box. The geometric summary reports three shape descriptors. Rg (radius of gyration) measures how spread out the Cα atoms are about their centre of mass; compact globular proteins have small Rg, elongated or unfolded ones large. Cα contacts (<8 Å, |i−j|>4) count long-range residue pairs in spatial proximity — high for tightly packed folds, near zero for rods or random coil. The bounding-box extents give the protein's footprint along x, y, z in Å.

Backbone torsions (φ/ψ). Backbone dihedral angles. Every residue except chain termini has a φ (preceding-C → N → Cα → C) and a ψ (N → Cα → C → next-N). They are reported in degrees following the IUPAC sign convention. Secondary structure is essentially a statement about which (φ, ψ) basin each residue occupies.

Contact-map, Ramachandran, and PAE plots. Plot images: a contact map (which residues are close in 3D, as an N×N binary image), a Ramachandran scatter (backbone torsion angles, revealing secondary-structure composition at a glance), and — for AlphaFold structures — a PAE heatmap (pairwise prediction confidence)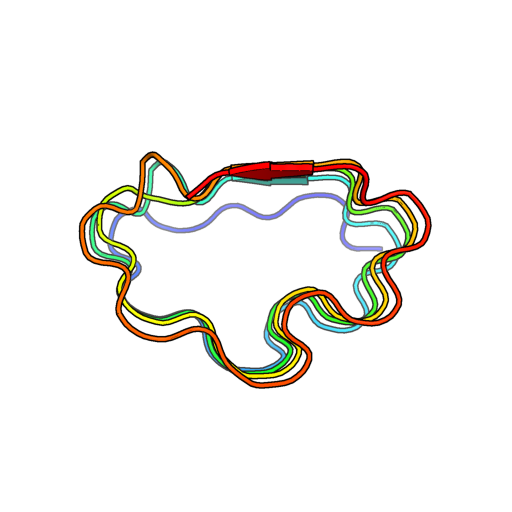.

Predicted aligned error. Predicted Aligned Error (PAE) is an AlphaFold confidence matrix: entry (i, j) is the expected error in the position of residue j, in ångströms, when the prediction is superimposed on the true structure at residue i. Low PAE within a block of residues means that block is internally rigid and well-predicted; high PAE between two blocks means their relative placement is uncertain even if each block individually is confident.

Secondary structure (3-state, P-SEA). Three-state secondary structure (P-SEA) collapses the eight DSSP classes into helix (a), strand (b), and coil (c). P-SEA assigns these from Cα geometry alone — distances and angles — without requiring backbone oxygens, so it works on any Cα trace.

Solvent-accessible surface area. Solvent-accessible surface area (SASA) is the area in Å² traced out by the centre of a 1.4 Å probe sphere (a water molecule) rolled over the protein's van der Waals surface (Shrake–Rupley / Lee–Richards construction). Buried residues have near-zero SASA; fully exposed residues can exceed 200 Å². The total SASA scales roughly with the number of surface residues.

Foldseek 3Di. The Foldseek 3Di string encodes local tertiary geometry as a 20-letter alphabet — one character per residue — derived from the relative positions of nearby Cα atoms. Unlike the amino-acid sequence, 3Di is a direct function of the 3D structure, so two proteins with the same fold have similar 3Di strings even at low sequence identity.

B-factor. For experimental (PDB) structures, the B-factor (temperature factor) quantifies the positional spread of each atom in the crystal — a combination of thermal vibration and static disorder — in units of Å². High B-factors mark flexible loops or poorly resolved regions; low B-factors mark the rigid, well-ordered core.

mmCIF coordinates. The mmCIF block holds the 3D Cartesian coordinates of each backbone atom (N, Cα, C, O) in ångströms. mmCIF is the PDB's canonical archive format — a tagged-loop text representation of the atomic model.

InterPro / GO / CATH / organism. Functional annotations link the protein to curated databases. InterPro entries identify conserved domains and families by matching the sequence against member-database signatures (Pfam, PROSITE, CDD, …). Gene Ontology (GO) terms describe molecular function, biological process, and cellular component in a controlled vocabulary. CATH places the structure in a hierarchical fold classification (Class/Architecture/Topology/Homologous-superfamily). The organism is the source species.

Rendered structure images. Structure images are PyMOL renders from six orthogonal camera directions. Cartoon representation draws helices as coils and strands as arrows; sticks shows the backbone as bonds; surface shows the solvent-excluded envelope. Rainbow coloring maps sequence position to hue (blue→red, N→C); chain coloring assigns a distinct color per polypeptide.

Sequence. This is the polypeptide sequence — one letter per residue, N-terminus first. Length ranges from a few dozen residues for small domains to over a thousand for large multi-domain proteins.

Secondary structure (8-state, DSSP). The SS8 string is DSSP's per-residue secondary-structure call. α-helix (H) means an i→i+4 H-bond ladder; β-strand (E) means the residue participates in a β-sheet; 3₁₀ (G) and π (I) are tighter and wider helices; T/S are turns/bends; '-' is loop.

Nearest PDB structures. Structural nearest neighbors (via Foldseek easy-search vs the PDB). Reported per hit: target PDB id, E-value, and alignment TM-score. A TM-score above ~0.5 is the conventional threshold for 'same fold'.